Protein AF-A0AAV9UWT8-F1 (afdb_monomer_lite)

pLDDT: mean 78.87, std 20.66, range [32.84, 96.88]

Radius of gyration: 19.47 Å; chains: 1; bounding box: 45×57×57 Å

Structure (mmCIF, N/CA/C/O backbone):
data_AF-A0AAV9UWT8-F1
#
_entry.id   AF-A0AAV9UWT8-F1
#
loop_
_atom_site.group_PDB
_atom_site.id
_atom_site.type_symbol
_atom_site.label_atom_id
_atom_site.label_alt_id
_atom_site.label_comp_id
_atom_site.label_asym_id
_atom_site.label_entity_id
_atom_site.label_seq_id
_atom_site.pdbx_PDB_ins_code
_atom_site.Cartn_x
_atom_site.Cartn_y
_atom_site.Cartn_z
_atom_site.occupancy
_atom_site.B_iso_or_equiv
_atom_site.auth_seq_id
_atom_site.auth_comp_id
_atom_site.auth_asym_id
_atom_site.auth_atom_id
_atom_site.pdbx_PDB_model_num
ATOM 1 N N . MET A 1 1 ? -26.943 -40.313 -36.236 1.00 39.84 1 MET A N 1
ATOM 2 C CA . MET A 1 1 ? -25.547 -39.850 -36.027 1.00 39.84 1 MET A CA 1
ATOM 3 C C . MET A 1 1 ? -25.135 -39.006 -37.228 1.00 39.84 1 MET A C 1
ATOM 5 O O . MET A 1 1 ? -25.591 -39.389 -38.300 1.00 39.84 1 MET A O 1
ATOM 9 N N . PRO A 1 2 ? -24.294 -37.949 -37.131 1.00 45.44 2 PRO A N 1
ATOM 10 C CA . PRO A 1 2 ? -23.726 -37.211 -35.978 1.00 45.44 2 PRO A CA 1
ATOM 11 C C . PRO A 1 2 ? -24.271 -35.751 -35.902 1.00 45.44 2 PRO A C 1
ATOM 13 O O . PRO A 1 2 ? -24.727 -35.206 -36.896 1.00 45.44 2 PRO A O 1
ATOM 16 N N . ASN A 1 3 ? -24.513 -35.136 -34.740 1.00 40.41 3 ASN A N 1
ATOM 17 C CA . ASN A 1 3 ? -23.602 -34.441 -33.811 1.00 40.41 3 ASN A CA 1
ATOM 18 C C . ASN A 1 3 ? -22.659 -33.394 -34.447 1.00 40.41 3 ASN A C 1
ATOM 20 O O . ASN A 1 3 ? -21.709 -33.772 -35.122 1.00 40.41 3 ASN A O 1
ATOM 24 N N . ASN A 1 4 ? -22.882 -32.100 -34.156 1.00 39.38 4 ASN A N 1
ATOM 25 C CA . ASN A 1 4 ? -21.799 -31.148 -33.867 1.00 39.38 4 ASN A CA 1
ATOM 26 C C . ASN A 1 4 ? -22.291 -29.842 -33.207 1.00 39.38 4 ASN A C 1
ATOM 28 O O . ASN A 1 4 ? -22.612 -28.843 -33.843 1.00 39.38 4 ASN A O 1
ATOM 32 N N . ASN A 1 5 ? -22.329 -29.909 -31.880 1.00 40.62 5 ASN A N 1
ATOM 33 C CA . ASN A 1 5 ? -21.798 -28.944 -30.917 1.00 40.62 5 ASN A CA 1
ATOM 34 C C . ASN A 1 5 ? -21.152 -27.641 -31.459 1.00 40.62 5 ASN A C 1
ATOM 36 O O . ASN A 1 5 ? -20.103 -27.699 -32.096 1.00 40.62 5 ASN A O 1
ATOM 40 N N . LYS A 1 6 ? -21.672 -26.471 -31.045 1.00 45.53 6 LYS A N 1
ATOM 41 C CA . LYS A 1 6 ? -20.878 -25.244 -30.805 1.00 45.53 6 LYS A CA 1
ATOM 42 C C . LYS A 1 6 ? -21.412 -24.465 -29.591 1.00 45.53 6 LYS A C 1
ATOM 44 O O . LYS A 1 6 ? -22.177 -23.517 -29.704 1.00 45.53 6 LYS A O 1
ATOM 49 N N . ASN A 1 7 ? -20.991 -24.930 -28.417 1.00 38.69 7 ASN A N 1
ATOM 50 C CA . ASN A 1 7 ? -20.492 -24.164 -27.268 1.00 38.69 7 ASN A CA 1
ATOM 51 C C . ASN A 1 7 ? -20.936 -22.696 -27.092 1.00 38.69 7 ASN A C 1
ATOM 53 O O . ASN A 1 7 ? -20.316 -21.756 -27.581 1.00 38.69 7 ASN A O 1
ATOM 57 N N . ASN A 1 8 ? -21.920 -22.539 -26.207 1.00 40.84 8 ASN A N 1
ATOM 58 C CA . ASN A 1 8 ? -21.862 -21.737 -24.979 1.00 40.84 8 ASN A CA 1
ATOM 59 C C . ASN A 1 8 ? -20.515 -21.028 -24.677 1.00 40.84 8 ASN A C 1
ATOM 61 O O . ASN A 1 8 ? -19.559 -21.655 -24.222 1.00 40.84 8 ASN A O 1
ATOM 65 N N . ARG A 1 9 ? -20.498 -19.694 -24.761 1.00 34.94 9 ARG A N 1
ATOM 66 C CA . ARG A 1 9 ? -19.685 -18.821 -23.892 1.00 34.94 9 ARG A CA 1
ATOM 67 C C . ARG A 1 9 ? -20.518 -17.602 -23.501 1.00 34.94 9 ARG A C 1
ATOM 69 O O . ARG A 1 9 ? -20.381 -16.516 -24.049 1.00 34.94 9 ARG A O 1
ATOM 76 N N . LYS A 1 10 ? -21.414 -17.796 -22.529 1.00 38.94 10 LYS A N 1
ATOM 77 C CA . LYS A 1 10 ? -21.906 -16.682 -21.715 1.00 38.94 10 LYS A CA 1
ATOM 78 C C . LYS A 1 10 ? -20.723 -16.199 -20.882 1.00 38.94 10 LYS A C 1
ATOM 80 O O . LYS A 1 10 ? -20.322 -16.881 -19.939 1.00 38.94 10 LYS A O 1
ATOM 85 N N . ASN A 1 11 ? -20.165 -15.049 -21.250 1.00 37.31 11 ASN A N 1
ATOM 86 C CA . ASN A 1 11 ? -19.275 -14.286 -20.388 1.00 37.31 11 ASN A CA 1
ATOM 87 C C . ASN A 1 11 ? -20.045 -13.961 -19.104 1.00 37.31 11 ASN A C 1
ATOM 89 O O . ASN A 1 11 ? -20.841 -13.027 -19.051 1.00 37.31 11 ASN A O 1
ATOM 93 N N . LYS A 1 12 ? -19.842 -14.782 -18.068 1.00 37.28 12 LYS A N 1
ATOM 94 C CA . LYS A 1 12 ? -20.118 -14.395 -16.690 1.00 37.28 12 LYS A CA 1
ATOM 95 C C . LYS A 1 12 ? -19.141 -13.268 -16.377 1.00 37.28 12 LYS A C 1
ATOM 97 O O . LYS A 1 12 ? -18.018 -13.534 -15.954 1.00 37.28 12 LYS A O 1
ATOM 102 N N . SER A 1 13 ? -19.573 -12.024 -16.576 1.00 42.53 13 SER A N 1
ATOM 103 C CA . SER A 1 13 ? -19.071 -10.923 -15.762 1.00 42.53 13 SER A CA 1
ATOM 104 C C . SER A 1 13 ? -19.246 -11.372 -14.320 1.00 42.53 13 SER A C 1
ATOM 106 O O . SER A 1 13 ? -20.372 -11.514 -13.836 1.00 42.53 13 SER A O 1
ATOM 108 N N . LYS A 1 14 ? -18.136 -11.724 -13.668 1.00 45.69 14 LYS A N 1
ATOM 109 C CA . LYS A 1 14 ? -18.107 -11.913 -12.225 1.00 45.69 14 LYS A CA 1
ATOM 110 C C . LYS A 1 14 ? -18.509 -10.559 -11.661 1.00 45.69 14 LYS A C 1
ATOM 112 O O . LYS A 1 14 ? -17.720 -9.623 -11.696 1.00 45.69 14 LYS A O 1
ATOM 117 N N . GLY A 1 15 ? -19.772 -10.435 -11.259 1.00 37.88 15 GLY A N 1
ATOM 118 C CA . GLY A 1 15 ? -20.230 -9.266 -10.533 1.00 37.88 15 GLY A CA 1
ATOM 119 C C . GLY A 1 15 ? -19.289 -9.084 -9.354 1.00 37.88 15 GLY A C 1
ATOM 120 O O . GLY A 1 15 ? -19.154 -10.004 -8.542 1.00 37.88 15 GLY A O 1
ATOM 121 N N . LYS A 1 16 ? -18.608 -7.933 -9.300 1.00 49.12 16 LYS A N 1
ATOM 122 C CA . LYS A 1 16 ? -18.032 -7.434 -8.055 1.00 49.12 16 LYS A CA 1
ATOM 123 C C . LYS A 1 16 ? -19.177 -7.506 -7.047 1.00 49.12 16 LYS A C 1
ATOM 125 O O . LYS A 1 16 ? -20.214 -6.867 -7.239 1.00 49.12 16 LYS A O 1
ATOM 130 N N . LYS A 1 17 ? -19.064 -8.411 -6.070 1.00 37.12 17 LYS A N 1
ATOM 131 C CA . LYS A 1 17 ? -20.040 -8.474 -4.984 1.00 37.12 17 LYS A CA 1
ATOM 132 C C . LYS A 1 17 ? -20.037 -7.080 -4.356 1.00 37.12 17 LYS A C 1
ATOM 134 O O . LYS A 1 17 ? -18.946 -6.565 -4.120 1.00 37.12 17 LYS A O 1
ATOM 139 N N . PRO A 1 18 ? -21.202 -6.461 -4.114 1.00 41.59 18 PRO A N 1
ATOM 140 C CA . PRO A 1 18 ? -21.225 -5.244 -3.324 1.00 41.59 18 PRO A CA 1
ATOM 141 C C . PRO A 1 18 ? -20.540 -5.572 -2.001 1.00 41.59 18 PRO A C 1
ATOM 143 O O . PRO A 1 18 ? -20.867 -6.588 -1.375 1.00 41.59 18 PRO A O 1
ATOM 146 N N . ILE A 1 19 ? -19.551 -4.760 -1.637 1.00 51.69 19 ILE A N 1
ATOM 147 C CA . ILE A 1 19 ? -18.900 -4.811 -0.335 1.00 51.69 19 ILE A CA 1
ATOM 148 C C . ILE A 1 19 ? -20.036 -4.638 0.667 1.00 51.69 19 ILE A C 1
ATOM 150 O O . ILE A 1 19 ? -20.620 -3.564 0.795 1.00 51.69 19 ILE A O 1
ATOM 154 N N . LYS A 1 20 ? -20.459 -5.741 1.288 1.00 45.25 20 LYS A N 1
ATOM 155 C CA . LYS A 1 20 ? -21.439 -5.685 2.363 1.00 45.25 20 LYS A CA 1
ATOM 156 C C . LYS A 1 20 ? -20.707 -5.029 3.519 1.00 45.25 20 LYS A C 1
ATOM 158 O O . LYS A 1 20 ? -19.941 -5.710 4.191 1.00 45.25 20 LYS A O 1
ATOM 163 N N . ALA A 1 21 ? -20.928 -3.729 3.709 1.00 46.91 21 ALA A N 1
ATOM 164 C CA . ALA A 1 21 ? -20.518 -3.031 4.915 1.00 46.91 21 ALA A CA 1
ATOM 165 C C . ALA A 1 21 ? -20.967 -3.881 6.108 1.00 46.91 21 ALA A C 1
ATOM 167 O O . ALA A 1 21 ? -22.161 -4.135 6.291 1.00 46.91 21 ALA A O 1
ATOM 168 N N . ASN A 1 22 ? -20.001 -4.427 6.840 1.00 51.66 22 ASN A N 1
ATOM 169 C CA . ASN A 1 22 ? -20.277 -5.231 8.011 1.00 51.66 22 ASN A CA 1
ATOM 170 C C . ASN A 1 22 ? -20.769 -4.251 9.089 1.00 51.66 22 ASN A C 1
ATOM 172 O O . ASN A 1 22 ? -19.992 -3.391 9.501 1.00 51.66 22 ASN A O 1
ATOM 176 N N . PRO A 1 23 ? -22.036 -4.321 9.539 1.00 52.66 23 PRO A N 1
ATOM 177 C CA . PRO A 1 23 ? -22.679 -3.266 10.336 1.00 52.66 23 PRO A CA 1
ATOM 178 C C . PRO A 1 23 ? -22.116 -3.106 11.763 1.00 52.66 23 PRO A C 1
ATOM 180 O O . PRO A 1 23 ? -22.719 -2.430 12.591 1.00 52.66 23 PRO A O 1
ATOM 183 N N . LYS A 1 24 ? -20.980 -3.745 12.064 1.00 63.47 24 LYS A N 1
ATOM 184 C CA . LYS A 1 24 ? -20.231 -3.638 13.321 1.00 63.47 24 LYS A CA 1
ATOM 185 C C . LYS A 1 24 ? -18.909 -2.875 13.190 1.00 63.47 24 LYS A C 1
ATOM 187 O O . LYS A 1 24 ? -18.294 -2.613 14.217 1.00 63.47 24 LYS A O 1
ATOM 192 N N . LEU A 1 25 ? -18.457 -2.556 11.976 1.00 77.50 25 LEU A N 1
ATOM 193 C CA . LEU A 1 25 ? -17.202 -1.832 11.782 1.00 77.50 25 LEU A CA 1
ATOM 194 C C . LEU A 1 25 ? -17.423 -0.337 12.003 1.00 77.50 25 LEU A C 1
ATOM 196 O O . LEU A 1 25 ? -18.395 0.237 11.509 1.00 77.50 25 LEU A O 1
ATOM 200 N N . LEU A 1 26 ? -16.516 0.286 12.747 1.00 85.00 26 LEU A N 1
ATOM 201 C CA . LEU A 1 26 ? -16.469 1.735 12.885 1.00 85.00 26 LEU A CA 1
ATOM 202 C C . LEU A 1 26 ? -15.663 2.331 11.721 1.00 85.00 26 LEU A C 1
ATOM 204 O O . LEU A 1 26 ? -14.775 1.661 11.184 1.00 85.00 26 LEU A O 1
ATOM 208 N N . PRO A 1 27 ? -15.962 3.570 11.295 1.00 88.00 27 PRO A N 1
ATOM 209 C CA . PRO A 1 27 ? -15.087 4.269 10.368 1.00 88.00 27 PRO A CA 1
ATOM 210 C C . PRO A 1 27 ? -13.724 4.523 11.033 1.00 88.00 27 PRO A C 1
ATOM 212 O O . PRO A 1 27 ? -13.660 4.678 12.259 1.00 88.00 27 PRO A O 1
ATOM 215 N N . PRO A 1 28 ? -12.636 4.603 10.251 1.00 88.19 28 PRO A N 1
ATOM 216 C CA . PRO A 1 28 ? -11.345 4.996 10.791 1.00 88.19 28 PRO A CA 1
ATOM 217 C C . PRO A 1 28 ? -11.404 6.453 11.263 1.00 88.19 28 PRO A C 1
ATOM 219 O O . PRO A 1 28 ? -12.151 7.275 10.724 1.00 88.19 28 PRO A O 1
ATOM 222 N N . LEU A 1 29 ? -10.585 6.806 12.253 1.00 91.12 29 LEU A N 1
ATOM 223 C CA . LEU A 1 29 ? -10.437 8.204 12.655 1.00 91.12 29 LEU A CA 1
ATOM 224 C C . LEU A 1 29 ? -9.911 9.038 11.471 1.00 91.12 29 LEU A C 1
ATOM 226 O O . LEU A 1 29 ? -9.151 8.518 10.651 1.00 91.12 29 LEU A O 1
ATOM 230 N N . PRO A 1 30 ? -10.213 10.347 11.381 1.00 91.12 30 PRO A N 1
ATOM 231 C CA . PRO A 1 30 ? -9.830 11.154 10.216 1.00 91.12 30 PRO A CA 1
ATOM 232 C C . PRO A 1 30 ? -8.335 11.098 9.860 1.00 91.12 30 PRO A C 1
ATOM 234 O O . PRO A 1 30 ? -7.966 11.052 8.691 1.00 91.12 30 PRO A O 1
ATOM 237 N N . HIS A 1 31 ? -7.457 11.055 10.863 1.00 90.94 31 HIS A N 1
ATOM 238 C CA . HIS A 1 31 ? -6.011 10.950 10.656 1.00 90.94 31 HIS A CA 1
ATOM 239 C C . HIS A 1 31 ? -5.559 9.538 10.240 1.00 90.94 31 HIS A C 1
ATOM 241 O O . HIS A 1 31 ? -4.585 9.413 9.501 1.00 90.94 31 HIS A O 1
ATOM 247 N N . GLN A 1 32 ? -6.265 8.487 10.674 1.00 92.38 32 GLN A N 1
ATOM 248 C CA . GLN A 1 32 ? -6.047 7.116 10.207 1.00 92.38 32 GLN A CA 1
ATOM 249 C C . GLN A 1 32 ? -6.458 7.004 8.739 1.00 92.38 32 GLN A C 1
ATOM 251 O O . GLN A 1 32 ? -5.676 6.520 7.925 1.00 92.38 32 GLN A O 1
ATOM 256 N N . LEU A 1 33 ? -7.635 7.533 8.385 1.00 92.94 33 LEU A N 1
ATOM 257 C CA . LEU A 1 33 ? -8.118 7.559 7.007 1.00 92.94 33 LEU A CA 1
ATOM 258 C C . LEU A 1 33 ? -7.138 8.285 6.083 1.00 92.94 33 LEU A C 1
ATOM 260 O O . LEU A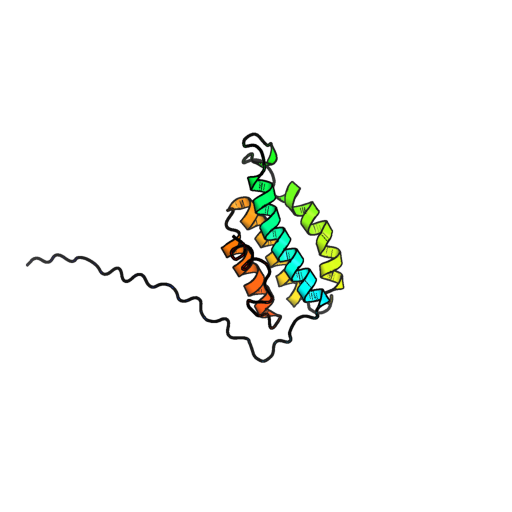 1 33 ? -6.730 7.729 5.068 1.00 92.94 33 LEU A O 1
ATOM 264 N N . LEU A 1 34 ? -6.700 9.488 6.463 1.00 93.94 34 LEU A N 1
ATOM 265 C CA . LEU A 1 34 ? -5.734 10.258 5.679 1.00 93.94 34 LEU A CA 1
ATOM 266 C C . LEU A 1 34 ? -4.422 9.487 5.466 1.00 93.94 34 LEU A C 1
ATOM 268 O O . LEU A 1 34 ? -3.836 9.520 4.382 1.00 93.94 34 LEU A O 1
ATOM 272 N N . HIS A 1 35 ? -3.958 8.765 6.488 1.00 95.06 35 HIS A N 1
ATOM 273 C CA . HIS A 1 35 ? -2.767 7.937 6.363 1.00 95.06 35 HIS A CA 1
ATOM 274 C C . HIS A 1 35 ? -2.987 6.773 5.387 1.00 95.06 35 HIS A C 1
ATOM 276 O O . HIS A 1 35 ? -2.179 6.597 4.481 1.00 95.06 35 HIS A O 1
ATOM 282 N N . LEU A 1 36 ? -4.103 6.044 5.486 1.00 95.62 36 LEU A N 1
ATOM 283 C CA . LEU A 1 36 ? -4.460 4.968 4.547 1.00 95.62 36 LEU A CA 1
ATOM 284 C C . LEU A 1 36 ? -4.580 5.476 3.101 1.00 95.62 36 LEU A C 1
ATOM 286 O O . LEU A 1 36 ? -4.112 4.831 2.163 1.00 95.62 36 LEU A O 1
ATOM 290 N N . GLN A 1 37 ? -5.140 6.672 2.918 1.00 95.06 37 GLN A N 1
ATOM 291 C CA . GLN A 1 37 ? -5.190 7.353 1.626 1.00 95.06 37 GLN A CA 1
ATOM 292 C C . GLN A 1 37 ? -3.793 7.687 1.093 1.00 95.06 37 GLN A C 1
ATOM 294 O O . GLN A 1 37 ? -3.531 7.488 -0.092 1.00 95.06 37 GLN A O 1
ATOM 299 N N . THR A 1 38 ? -2.884 8.129 1.964 1.00 95.69 38 THR A N 1
ATOM 300 C CA . THR A 1 38 ? -1.479 8.381 1.608 1.00 95.69 38 THR A CA 1
ATOM 301 C C . THR A 1 38 ? -0.781 7.092 1.169 1.00 95.69 38 THR A C 1
ATOM 303 O O . THR A 1 38 ? -0.106 7.080 0.143 1.00 95.69 38 THR A O 1
ATOM 306 N N . LEU A 1 39 ? -0.999 5.979 1.879 1.00 96.25 39 LEU A N 1
ATOM 307 C CA . LEU A 1 39 ? -0.477 4.669 1.476 1.00 96.25 39 LEU A CA 1
ATOM 308 C C . LEU A 1 39 ? -1.000 4.265 0.085 1.00 96.25 39 LEU A C 1
ATOM 310 O O . LEU A 1 39 ? -0.220 3.889 -0.790 1.00 96.25 39 LEU A O 1
ATOM 314 N N . SER A 1 40 ? -2.304 4.428 -0.165 1.00 95.81 40 SER A N 1
ATOM 315 C CA . SER A 1 40 ? -2.908 4.190 -1.486 1.00 95.81 40 SER A CA 1
ATOM 316 C C . SER A 1 40 ? -2.261 5.044 -2.583 1.00 95.81 40 SER A C 1
ATOM 318 O O . SER A 1 40 ? -1.970 4.547 -3.673 1.00 95.81 40 SER A O 1
ATOM 320 N N . GLN A 1 41 ? -1.994 6.323 -2.310 1.00 94.69 41 GLN A N 1
ATOM 321 C CA . GLN A 1 41 ? -1.321 7.219 -3.254 1.00 94.69 41 GLN A CA 1
ATOM 322 C C . GLN A 1 41 ? 0.123 6.799 -3.542 1.00 94.69 41 GLN A C 1
ATOM 324 O O . GLN A 1 41 ? 0.565 6.942 -4.681 1.00 94.69 41 GLN A O 1
ATOM 329 N N . GLU A 1 42 ? 0.857 6.267 -2.565 1.00 95.38 42 GLU A N 1
ATOM 330 C CA . GLU A 1 42 ? 2.216 5.764 -2.795 1.00 95.38 42 GLU A CA 1
ATOM 331 C C . GLU A 1 42 ? 2.231 4.501 -3.655 1.00 95.38 42 GLU A C 1
ATOM 333 O O . GLU A 1 42 ? 3.076 4.400 -4.544 1.00 95.38 42 GLU A O 1
ATOM 338 N N . ILE A 1 43 ? 1.256 3.597 -3.485 1.00 94.88 43 ILE A N 1
ATOM 339 C CA . ILE A 1 43 ? 1.063 2.449 -4.390 1.00 94.88 43 ILE A CA 1
ATOM 340 C C . ILE A 1 43 ? 0.930 2.944 -5.839 1.00 94.88 43 ILE A C 1
ATOM 342 O O . ILE A 1 43 ? 1.637 2.477 -6.732 1.00 94.88 43 ILE A O 1
ATOM 346 N N . HIS A 1 44 ? 0.079 3.945 -6.078 1.00 91.81 44 HIS A N 1
ATOM 347 C CA . HIS A 1 44 ? -0.090 4.530 -7.411 1.00 91.81 44 HIS A CA 1
ATOM 348 C C . HIS A 1 44 ? 1.168 5.266 -7.897 1.00 91.81 44 HIS A C 1
ATOM 350 O O . HIS A 1 44 ? 1.590 5.132 -9.048 1.00 91.81 44 HIS A O 1
ATOM 356 N N . SER A 1 45 ? 1.795 6.047 -7.021 1.00 91.88 45 SER A N 1
ATOM 357 C CA . SER A 1 45 ? 2.974 6.847 -7.354 1.00 91.88 45 SER A CA 1
ATOM 358 C C . SER A 1 45 ? 4.179 5.981 -7.693 1.00 91.88 45 SER A C 1
ATOM 360 O O . SER A 1 45 ? 4.973 6.372 -8.546 1.00 91.88 45 SER A O 1
ATOM 362 N N . LEU A 1 46 ? 4.312 4.798 -7.086 1.00 93.25 46 LEU A N 1
ATOM 363 C CA . LEU A 1 46 ? 5.366 3.839 -7.406 1.00 93.25 46 LEU A CA 1
ATOM 364 C C . LEU A 1 46 ? 5.311 3.412 -8.878 1.00 93.25 46 LEU A C 1
ATOM 366 O O . LEU A 1 46 ? 6.340 3.416 -9.555 1.00 93.25 46 LEU A O 1
ATOM 370 N N . HIS A 1 47 ? 4.117 3.121 -9.398 1.00 90.25 47 HIS A N 1
ATOM 371 C CA . HIS A 1 47 ? 3.936 2.789 -10.810 1.00 90.25 47 HIS A CA 1
ATOM 372 C C . HIS A 1 47 ? 4.336 3.944 -11.732 1.00 90.25 47 HIS A C 1
ATOM 374 O O . HIS A 1 47 ? 5.062 3.739 -12.707 1.00 90.25 47 HIS A O 1
ATOM 380 N N . SER A 1 48 ? 3.904 5.168 -11.415 1.00 88.38 48 SER A N 1
ATOM 381 C CA . SER A 1 48 ? 4.262 6.361 -12.191 1.00 88.38 48 SER A CA 1
ATOM 382 C C . SER A 1 48 ? 5.767 6.623 -12.168 1.00 88.38 48 SER A C 1
ATOM 384 O O . SER A 1 48 ? 6.362 6.865 -13.218 1.00 88.38 48 SER A O 1
ATOM 386 N N . LYS A 1 49 ? 6.401 6.510 -10.991 1.00 90.38 49 LYS A N 1
ATOM 387 C CA . LYS A 1 49 ? 7.857 6.617 -10.827 1.00 90.38 49 LYS A CA 1
ATOM 388 C C . LYS A 1 49 ? 8.552 5.587 -11.715 1.00 90.38 49 LYS A C 1
ATOM 390 O O . LYS A 1 49 ? 9.366 5.983 -12.541 1.00 90.38 49 LYS A O 1
ATOM 395 N N . LYS A 1 50 ? 8.171 4.306 -11.636 1.00 90.62 50 LYS A N 1
ATOM 396 C CA . LYS A 1 50 ? 8.741 3.238 -12.475 1.00 90.62 50 LYS A CA 1
ATOM 397 C C . LYS A 1 50 ? 8.558 3.507 -13.974 1.00 90.62 50 LYS A C 1
ATOM 399 O O . LYS A 1 50 ? 9.509 3.369 -14.734 1.00 90.62 50 LYS A O 1
ATOM 404 N N . SER A 1 51 ? 7.365 3.931 -14.389 1.00 87.88 51 SER A N 1
ATOM 405 C CA . SER A 1 51 ? 7.027 4.199 -15.797 1.00 87.88 51 SER A CA 1
ATOM 406 C C . SER A 1 51 ? 7.756 5.414 -16.378 1.00 87.88 51 SER A C 1
ATOM 408 O O . SER A 1 51 ? 7.958 5.488 -17.585 1.00 87.88 51 SER A O 1
ATOM 410 N N . SER A 1 52 ? 8.154 6.368 -15.531 1.00 90.75 52 SER A N 1
ATOM 411 C CA . SER A 1 52 ? 8.933 7.545 -15.939 1.00 90.75 52 SER A CA 1
ATOM 412 C C . SER A 1 52 ? 10.424 7.264 -16.145 1.00 90.75 52 SER A C 1
ATOM 414 O O . SER A 1 52 ? 11.145 8.125 -16.652 1.00 90.75 52 SER A O 1
ATOM 416 N N . LEU A 1 53 ? 10.906 6.081 -15.750 1.00 90.81 53 LEU A N 1
ATOM 417 C CA . LEU A 1 53 ? 12.316 5.744 -15.870 1.00 90.81 53 LEU A CA 1
ATOM 418 C C . LEU A 1 53 ? 12.703 5.481 -17.332 1.00 90.81 53 LEU A C 1
ATOM 420 O O . LEU A 1 53 ? 11.956 4.832 -18.069 1.00 90.81 53 LEU A O 1
ATOM 424 N N . PRO A 1 54 ? 13.902 5.914 -17.756 1.00 91.81 54 PRO A N 1
ATOM 425 C CA . PRO A 1 54 ? 14.465 5.516 -19.040 1.00 91.81 54 PRO A CA 1
ATOM 426 C C . PRO A 1 54 ? 14.549 3.991 -19.165 1.00 91.81 54 PRO A C 1
ATOM 428 O O . PRO A 1 54 ? 14.881 3.307 -18.200 1.00 91.81 54 PRO A O 1
ATOM 431 N N . ALA A 1 55 ? 14.341 3.449 -20.366 1.00 89.06 55 ALA A N 1
ATOM 432 C CA . ALA A 1 55 ? 14.364 2.000 -20.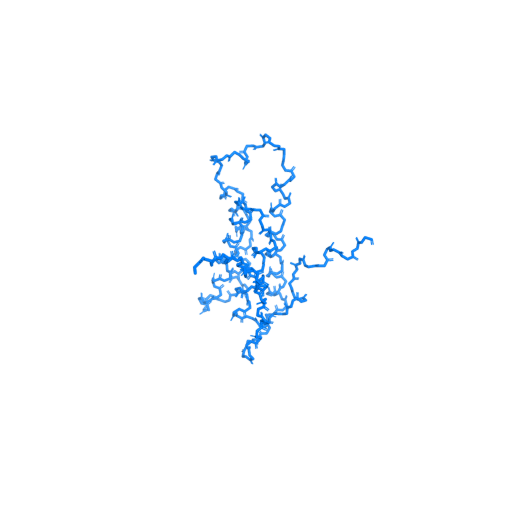600 1.00 89.06 55 ALA A CA 1
ATOM 433 C C . ALA A 1 55 ? 15.696 1.319 -20.213 1.00 89.06 55 ALA A C 1
ATOM 435 O O . ALA A 1 55 ? 15.721 0.124 -19.939 1.00 89.06 55 ALA A O 1
ATOM 436 N N . ASN A 1 56 ? 16.802 2.070 -20.180 1.00 89.75 56 ASN A N 1
ATOM 437 C CA . ASN A 1 56 ? 18.128 1.600 -19.771 1.00 89.75 56 ASN A CA 1
ATOM 438 C C . ASN A 1 56 ? 18.442 1.847 -18.284 1.00 89.75 56 ASN A C 1
ATOM 440 O O . ASN A 1 56 ? 19.589 1.679 -17.869 1.00 89.75 56 ASN A O 1
ATOM 444 N N . HIS A 1 57 ? 17.467 2.287 -17.486 1.00 89.12 57 HIS A N 1
ATOM 445 C CA . HIS A 1 57 ? 17.690 2.574 -16.077 1.00 89.12 57 HIS A CA 1
ATOM 446 C C . HIS A 1 57 ? 18.028 1.280 -15.309 1.00 89.12 57 HIS A C 1
ATOM 448 O O . HIS A 1 57 ? 17.297 0.296 -15.446 1.00 89.12 57 HIS A O 1
ATOM 454 N N . PRO A 1 58 ? 19.076 1.258 -14.459 1.00 88.25 58 PRO A N 1
ATOM 455 C CA . PRO A 1 58 ? 19.544 0.037 -13.790 1.00 88.25 58 PRO A CA 1
ATOM 456 C C . PRO A 1 58 ? 18.467 -0.716 -13.003 1.00 88.25 58 PRO A C 1
ATOM 458 O O . PRO A 1 58 ? 18.468 -1.941 -12.967 1.00 88.25 58 PRO A O 1
ATOM 461 N N . VAL A 1 59 ? 17.518 0.013 -12.416 1.00 87.88 59 VAL A N 1
ATOM 462 C CA . VAL A 1 59 ? 16.439 -0.564 -11.593 1.00 87.88 59 VAL A CA 1
ATOM 463 C C . VAL A 1 59 ? 15.361 -1.300 -12.399 1.00 87.88 59 VAL A C 1
ATOM 465 O O . VAL A 1 59 ? 14.519 -1.978 -11.825 1.00 87.88 59 VAL A O 1
ATOM 468 N N . LEU A 1 60 ? 15.357 -1.153 -13.729 1.00 86.38 60 LEU A N 1
ATOM 469 C CA . LEU A 1 60 ? 14.475 -1.913 -14.619 1.00 86.38 60 LEU A CA 1
ATOM 470 C C . LEU A 1 60 ? 15.104 -3.243 -15.057 1.00 86.38 60 LEU A C 1
ATOM 472 O O . LEU A 1 60 ? 14.456 -4.028 -15.747 1.00 86.38 60 LEU A O 1
ATOM 476 N N . ASN A 1 61 ? 16.359 -3.504 -14.678 1.00 85.12 61 ASN A N 1
ATOM 477 C CA . ASN A 1 61 ? 17.022 -4.766 -14.968 1.00 85.12 61 ASN A CA 1
ATOM 478 C C . ASN A 1 61 ? 16.348 -5.913 -14.196 1.00 85.12 61 ASN A C 1
ATOM 480 O O . ASN A 1 61 ? 16.008 -5.766 -13.027 1.00 85.12 61 ASN A O 1
ATOM 484 N N . HIS A 1 62 ? 16.209 -7.082 -14.821 1.00 74.19 62 HIS A N 1
ATOM 485 C CA . HIS A 1 62 ? 15.585 -8.263 -14.215 1.00 74.19 62 HIS A CA 1
ATOM 486 C C . HIS A 1 62 ? 16.306 -8.787 -12.965 1.00 74.19 62 HIS A C 1
ATOM 488 O O . HIS A 1 62 ? 15.714 -9.541 -12.201 1.00 74.19 62 HIS A O 1
ATOM 494 N N . SER A 1 63 ? 17.571 -8.411 -12.757 1.00 81.94 63 SER A N 1
ATOM 495 C CA . SER A 1 63 ? 18.340 -8.756 -11.555 1.00 81.94 63 SER A CA 1
ATOM 496 C C . SER A 1 63 ? 18.241 -7.717 -10.435 1.00 81.94 63 SER A C 1
ATOM 498 O O . SER A 1 63 ? 18.923 -7.865 -9.425 1.00 81.94 63 SER A O 1
ATOM 500 N N . PHE A 1 64 ? 17.499 -6.627 -10.638 1.00 86.31 64 PHE A N 1
ATOM 501 C CA . PHE A 1 64 ? 17.332 -5.591 -9.627 1.00 86.31 64 PHE A CA 1
ATOM 502 C C . PHE A 1 64 ? 16.407 -6.081 -8.512 1.00 86.31 64 PHE A C 1
ATOM 504 O O . PHE A 1 64 ? 15.340 -6.621 -8.798 1.00 86.31 64 PHE A O 1
ATOM 511 N N . ASP A 1 65 ? 16.810 -5.866 -7.261 1.00 89.38 65 ASP A N 1
ATOM 512 C CA . ASP A 1 65 ? 15.996 -6.190 -6.094 1.00 89.38 65 ASP A CA 1
ATOM 513 C C . ASP A 1 65 ? 14.952 -5.079 -5.863 1.00 89.38 65 ASP A C 1
ATOM 515 O O . ASP A 1 65 ? 15.328 -3.945 -5.547 1.00 89.38 65 ASP A O 1
ATOM 519 N N . PRO A 1 66 ? 13.639 -5.358 -6.010 1.00 89.25 66 PRO A N 1
ATOM 520 C CA . PRO A 1 66 ? 12.580 -4.381 -5.755 1.00 89.25 66 PRO A CA 1
ATOM 521 C C . PRO A 1 66 ? 12.663 -3.730 -4.370 1.00 89.25 66 PRO A C 1
ATOM 523 O O . PRO A 1 66 ? 12.232 -2.584 -4.198 1.00 89.25 66 PRO A O 1
ATOM 526 N N . ASP A 1 67 ? 13.239 -4.432 -3.390 1.00 89.25 67 ASP A N 1
ATOM 527 C CA . ASP A 1 67 ? 13.409 -3.928 -2.034 1.00 89.25 67 ASP A CA 1
ATOM 528 C C . ASP A 1 67 ? 14.201 -2.619 -1.975 1.00 89.25 67 ASP A C 1
ATOM 530 O O . ASP A 1 67 ? 13.927 -1.792 -1.106 1.00 89.25 67 ASP A O 1
ATOM 534 N N . ASP A 1 68 ? 15.149 -2.387 -2.884 1.00 89.50 68 ASP A N 1
ATOM 535 C CA . ASP A 1 68 ? 15.956 -1.161 -2.893 1.00 89.50 68 ASP A CA 1
ATOM 536 C C . ASP A 1 68 ? 15.105 0.094 -3.169 1.00 89.50 68 ASP A C 1
ATOM 538 O O . ASP A 1 68 ? 15.452 1.198 -2.745 1.00 89.50 68 ASP A O 1
ATOM 542 N N . ILE A 1 69 ? 13.954 -0.066 -3.833 1.00 91.56 69 ILE A N 1
ATOM 543 C CA . ILE A 1 69 ? 12.973 1.008 -4.060 1.00 91.56 69 ILE A CA 1
ATOM 544 C C . ILE A 1 69 ? 11.884 1.013 -2.987 1.00 91.56 69 ILE A C 1
ATOM 546 O O . ILE A 1 69 ? 11.394 2.076 -2.602 1.00 91.56 69 ILE A O 1
ATOM 550 N N . ILE A 1 70 ? 11.499 -0.164 -2.498 1.00 93.94 70 ILE A N 1
ATOM 551 C CA . ILE A 1 70 ? 10.362 -0.328 -1.590 1.00 93.94 70 ILE A CA 1
ATOM 552 C C . ILE A 1 70 ? 10.740 -0.010 -0.137 1.00 93.94 70 ILE A C 1
ATOM 554 O O . ILE A 1 70 ? 9.966 0.651 0.560 1.00 93.94 70 ILE A O 1
ATOM 558 N N . LYS A 1 71 ? 11.935 -0.404 0.329 1.00 93.88 71 LYS A N 1
ATOM 559 C CA . LYS A 1 71 ? 12.405 -0.172 1.710 1.00 93.88 71 LYS A CA 1
ATOM 560 C C . LYS A 1 71 ? 12.311 1.300 2.137 1.00 93.88 71 LYS A C 1
ATOM 562 O O . LYS A 1 71 ? 11.764 1.541 3.212 1.00 93.88 71 LYS A O 1
ATOM 567 N N . PRO A 1 72 ? 12.739 2.297 1.335 1.00 95.44 72 PRO A N 1
ATOM 568 C CA . PRO A 1 72 ? 12.579 3.710 1.690 1.00 95.44 72 PRO A CA 1
ATOM 569 C C . PRO A 1 72 ? 11.123 4.139 1.928 1.00 95.44 72 PRO A C 1
ATOM 571 O O . PRO A 1 72 ? 10.849 4.927 2.835 1.00 95.44 72 PRO A O 1
ATOM 574 N N . ILE A 1 73 ? 10.183 3.609 1.137 1.00 96.00 73 ILE A N 1
ATOM 575 C CA . ILE A 1 73 ? 8.746 3.881 1.289 1.00 96.00 73 ILE A CA 1
ATOM 576 C C . ILE A 1 73 ? 8.268 3.279 2.614 1.00 96.00 73 ILE A C 1
ATOM 578 O O . ILE A 1 73 ? 7.732 3.988 3.463 1.00 96.00 73 ILE A O 1
ATOM 582 N N . ILE A 1 74 ? 8.551 1.994 2.839 1.00 95.38 74 ILE A N 1
ATOM 583 C CA . ILE A 1 74 ? 8.231 1.280 4.084 1.00 95.38 74 ILE A CA 1
ATOM 584 C C . ILE A 1 74 ? 8.774 2.039 5.304 1.00 95.38 74 ILE A C 1
ATOM 586 O O . ILE A 1 74 ? 8.018 2.333 6.227 1.00 95.38 74 ILE A O 1
ATOM 590 N N . SER A 1 75 ? 10.055 2.419 5.304 1.00 95.00 75 SER A N 1
ATOM 591 C CA . SER A 1 75 ? 10.691 3.135 6.419 1.00 95.00 75 SER A CA 1
ATOM 592 C C . SER A 1 75 ? 10.076 4.508 6.697 1.00 95.00 75 SER A C 1
ATOM 594 O O . SER A 1 75 ? 10.075 4.950 7.843 1.00 95.00 75 SER A O 1
ATOM 596 N N . THR A 1 76 ? 9.540 5.171 5.671 1.00 96.25 76 THR A N 1
ATOM 597 C CA . THR A 1 76 ? 8.894 6.483 5.806 1.00 96.25 76 THR A CA 1
ATOM 598 C C . THR A 1 76 ? 7.548 6.373 6.519 1.00 96.25 76 THR A C 1
ATOM 600 O O . THR A 1 76 ? 7.244 7.176 7.402 1.00 96.25 76 THR A O 1
ATOM 603 N N . TYR A 1 77 ? 6.737 5.377 6.157 1.00 95.69 77 TYR A N 1
ATOM 604 C CA . TYR A 1 77 ? 5.353 5.294 6.629 1.00 95.69 77 TYR A CA 1
ATOM 605 C C . TYR A 1 77 ? 5.154 4.366 7.826 1.00 95.69 77 TYR A C 1
ATOM 607 O O . TYR A 1 77 ? 4.241 4.612 8.613 1.00 95.69 77 TYR A O 1
ATOM 615 N N . PHE A 1 78 ? 6.018 3.367 8.029 1.00 93.75 78 PHE A N 1
ATOM 616 C CA . PHE A 1 78 ? 5.870 2.398 9.118 1.00 93.75 78 PHE A CA 1
ATOM 617 C C . PHE A 1 78 ? 5.767 3.036 10.514 1.00 93.75 78 PHE A C 1
ATOM 619 O O . PHE A 1 78 ? 4.838 2.689 11.243 1.00 93.75 78 PHE A O 1
ATOM 626 N N . PRO A 1 79 ? 6.627 4.001 10.909 1.00 92.69 79 PRO A N 1
ATOM 627 C CA . PRO A 1 79 ? 6.542 4.585 12.249 1.00 92.69 79 PRO A CA 1
ATOM 628 C C . PRO A 1 79 ? 5.235 5.355 12.473 1.00 92.69 79 PRO A C 1
ATOM 630 O O . PRO A 1 79 ? 4.725 5.425 13.589 1.00 92.69 79 PRO A O 1
ATOM 633 N N . ILE A 1 80 ? 4.686 5.944 11.406 1.00 93.38 80 ILE A N 1
ATOM 634 C CA . ILE A 1 80 ? 3.413 6.663 11.455 1.00 93.38 80 ILE A CA 1
ATOM 635 C C . ILE A 1 80 ? 2.275 5.656 11.579 1.00 93.38 80 ILE A C 1
ATOM 637 O O . ILE A 1 80 ? 1.437 5.819 12.460 1.00 93.38 80 ILE A O 1
ATOM 641 N N . PHE A 1 81 ? 2.282 4.611 10.748 1.00 93.00 81 PHE A N 1
ATOM 642 C CA . PHE A 1 81 ? 1.309 3.527 10.800 1.00 93.00 81 PHE A CA 1
ATOM 643 C C . PHE A 1 81 ? 1.223 2.948 12.214 1.00 93.00 81 PHE A C 1
ATOM 645 O O . PHE A 1 81 ? 0.161 2.946 12.826 1.00 93.00 81 PHE A O 1
ATOM 652 N N . PHE A 1 82 ? 2.370 2.572 12.771 1.00 89.19 82 PHE A N 1
ATOM 653 C CA . PHE A 1 82 ? 2.475 1.970 14.094 1.00 89.19 82 PHE A CA 1
ATOM 654 C C . PHE A 1 82 ? 1.991 2.888 15.228 1.00 89.19 82 PHE A C 1
ATOM 656 O O . PHE A 1 82 ? 1.440 2.430 16.218 1.00 89.19 82 PHE A O 1
ATOM 663 N N . ARG A 1 83 ? 2.143 4.208 15.081 1.00 89.50 83 ARG A N 1
ATOM 664 C CA . ARG A 1 83 ? 1.604 5.179 16.045 1.00 89.50 83 ARG A CA 1
ATOM 665 C C . ARG A 1 83 ? 0.088 5.366 15.918 1.00 89.50 83 ARG A C 1
ATOM 667 O O . ARG A 1 83 ? -0.559 5.738 16.892 1.00 89.50 83 ARG A O 1
ATOM 674 N N . LEU A 1 84 ? -0.458 5.225 14.711 1.00 90.00 84 LEU A N 1
ATOM 675 C CA . LEU A 1 84 ? -1.869 5.490 14.414 1.00 90.00 84 LEU A CA 1
ATOM 676 C C . LEU A 1 84 ? -2.776 4.279 14.642 1.00 90.00 84 LEU A C 1
ATOM 678 O O . LEU A 1 84 ? -3.964 4.460 14.907 1.00 90.00 84 LEU A O 1
ATOM 682 N N . PHE A 1 85 ? -2.235 3.073 14.516 1.00 86.06 85 PHE A N 1
ATOM 683 C CA . PHE A 1 85 ? -2.951 1.817 14.690 1.00 86.06 85 PHE A CA 1
ATOM 684 C C . PHE A 1 85 ? -2.314 1.085 15.876 1.00 86.06 85 PHE A C 1
ATOM 686 O O . PHE A 1 85 ? -1.148 0.712 15.812 1.00 86.06 85 PHE A O 1
ATOM 693 N N . ASP A 1 86 ? -3.068 0.997 16.977 1.00 69.12 86 ASP A N 1
ATOM 694 C CA . ASP A 1 86 ? -2.602 0.598 18.314 1.00 69.12 86 ASP A CA 1
ATOM 695 C C . ASP A 1 86 ? -1.856 -0.752 18.313 1.00 69.12 86 ASP A C 1
ATOM 697 O O . ASP A 1 86 ? -2.304 -1.721 17.701 1.00 69.12 86 ASP A O 1
ATOM 701 N N . GLU A 1 87 ? -0.755 -0.833 19.069 1.00 54.69 87 GLU A N 1
ATOM 702 C CA . GLU A 1 87 ? 0.087 -2.029 19.259 1.00 54.69 87 GLU A CA 1
ATOM 703 C C . GLU A 1 87 ? -0.688 -3.240 19.799 1.00 54.69 87 GLU A C 1
ATOM 705 O O . GLU A 1 87 ? -0.251 -4.381 19.654 1.00 54.69 87 GLU A O 1
ATOM 710 N N . LYS A 1 88 ? -1.826 -2.996 20.458 1.00 53.97 88 LYS A N 1
ATOM 711 C CA . LYS A 1 88 ? -2.644 -4.032 21.104 1.00 53.97 88 LYS A CA 1
ATOM 712 C C . LYS A 1 88 ? -3.591 -4.750 20.150 1.00 53.97 88 LYS A C 1
ATOM 714 O O . LYS A 1 88 ? -4.086 -5.821 20.496 1.00 53.97 88 LYS A O 1
ATOM 719 N N . GLU A 1 89 ? -3.839 -4.188 18.971 1.00 62.88 89 GLU A N 1
ATOM 720 C CA . GLU A 1 89 ? -4.643 -4.821 17.931 1.00 62.88 89 GLU A CA 1
ATOM 721 C C . GLU A 1 89 ? -3.708 -5.394 16.863 1.00 62.88 89 GLU A C 1
ATOM 723 O O . GLU A 1 89 ? -3.520 -4.817 15.791 1.00 62.88 89 GLU A O 1
ATOM 728 N N . GLU A 1 90 ? -3.138 -6.574 17.156 1.00 66.50 90 GLU A N 1
ATOM 729 C CA . GLU A 1 90 ? -2.322 -7.375 16.219 1.00 66.50 90 GLU A CA 1
ATOM 730 C C . GLU A 1 90 ? -2.983 -7.523 14.835 1.00 66.50 90 GLU A C 1
ATOM 732 O O . GLU A 1 90 ? -2.321 -7.750 13.822 1.00 66.50 90 GLU A O 1
ATOM 737 N N . GLU A 1 91 ? -4.302 -7.368 14.776 1.00 74.12 91 GLU A N 1
ATOM 738 C CA . GLU A 1 91 ? -5.098 -7.476 13.569 1.00 74.12 91 GLU A CA 1
ATOM 739 C C . GLU A 1 91 ? -4.808 -6.368 12.541 1.00 74.12 91 GLU A C 1
ATOM 741 O O . GLU A 1 91 ? -4.762 -6.666 11.345 1.00 74.12 91 GLU A O 1
ATOM 746 N N . HIS A 1 92 ? -4.501 -5.132 12.963 1.00 84.44 92 HIS A N 1
ATOM 747 C CA . HIS A 1 92 ? -4.207 -4.030 12.035 1.00 84.44 92 HIS A CA 1
ATOM 748 C C . HIS A 1 92 ? -2.876 -4.195 11.294 1.00 84.44 92 HIS A C 1
ATOM 750 O O . HIS A 1 92 ? -2.704 -3.638 10.209 1.00 84.44 92 HIS A O 1
ATOM 756 N N . VAL A 1 93 ? -1.963 -5.038 11.789 1.00 88.31 93 VAL A N 1
ATOM 757 C CA . VAL A 1 93 ? -0.724 -5.395 11.073 1.00 88.31 93 VAL A CA 1
ATOM 758 C C . VAL A 1 93 ? -1.027 -5.985 9.690 1.00 88.31 93 VAL A C 1
A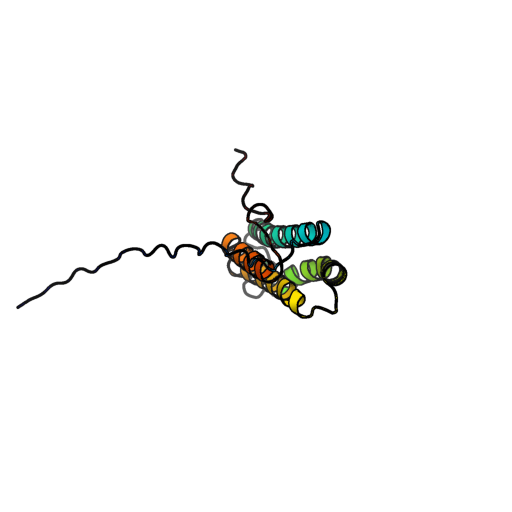TOM 760 O O . VAL A 1 93 ? -0.236 -5.817 8.761 1.00 88.31 93 VAL A O 1
ATOM 763 N N . LYS A 1 94 ? -2.197 -6.607 9.496 1.00 90.19 94 LYS A N 1
ATOM 764 C CA . LYS A 1 94 ? -2.625 -7.109 8.181 1.00 90.19 94 LYS A CA 1
ATOM 765 C C . LYS A 1 94 ? -2.744 -6.000 7.134 1.00 90.19 94 LYS A C 1
ATOM 767 O O . LYS A 1 94 ? -2.374 -6.235 5.988 1.00 90.19 94 LYS A O 1
ATOM 772 N N . ILE A 1 95 ? -3.157 -4.791 7.524 1.00 93.31 95 ILE A N 1
ATOM 773 C CA . ILE A 1 95 ? -3.206 -3.628 6.623 1.00 93.31 95 ILE A CA 1
ATOM 774 C C . ILE A 1 95 ? -1.791 -3.255 6.167 1.00 93.31 95 ILE A C 1
ATOM 776 O O . IL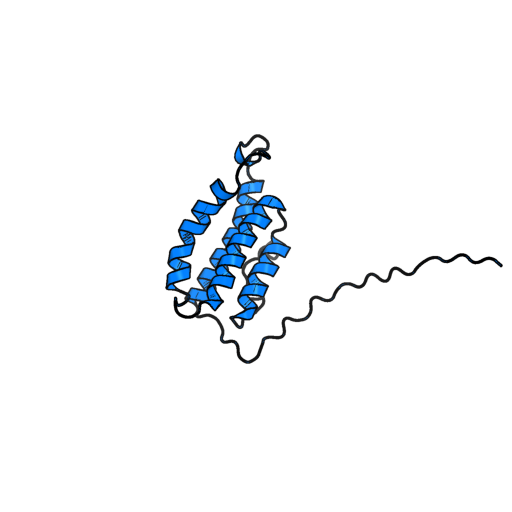E A 1 95 ? -1.564 -2.983 4.987 1.00 93.31 95 ILE A O 1
ATOM 780 N N . TRP A 1 96 ? -0.817 -3.296 7.080 1.00 94.62 96 TRP A N 1
ATOM 781 C CA . TRP A 1 96 ? 0.584 -3.041 6.745 1.00 94.62 96 TRP A CA 1
ATOM 782 C C . TRP A 1 96 ? 1.164 -4.107 5.810 1.00 94.62 96 TRP A C 1
ATOM 784 O O . TRP A 1 96 ? 1.829 -3.788 4.825 1.00 94.62 96 TRP A O 1
ATOM 794 N N . ILE A 1 97 ? 0.867 -5.382 6.074 1.00 94.00 97 ILE A N 1
ATOM 795 C CA . ILE A 1 97 ? 1.259 -6.492 5.196 1.00 94.00 97 ILE A CA 1
ATOM 796 C C . ILE A 1 97 ? 0.648 -6.308 3.801 1.00 94.00 97 ILE A C 1
ATOM 798 O O . ILE A 1 97 ? 1.353 -6.471 2.804 1.00 94.00 97 ILE A O 1
ATOM 802 N N . ALA A 1 98 ? -0.630 -5.925 3.718 1.00 95.50 98 ALA A N 1
ATOM 803 C CA . ALA A 1 98 ? -1.306 -5.657 2.453 1.00 95.50 98 ALA A CA 1
ATOM 804 C C . ALA A 1 98 ? -0.659 -4.492 1.690 1.00 95.50 98 ALA A C 1
ATOM 806 O O . ALA A 1 98 ? -0.447 -4.605 0.484 1.00 95.50 98 ALA A O 1
ATOM 807 N N . PHE A 1 99 ? -0.277 -3.412 2.377 1.00 96.88 99 PHE A N 1
ATOM 808 C CA . PHE A 1 99 ? 0.458 -2.299 1.771 1.00 96.88 99 PHE A CA 1
ATOM 809 C C . PHE A 1 99 ? 1.817 -2.740 1.203 1.00 96.88 99 PHE A C 1
ATOM 811 O O . PHE A 1 99 ? 2.123 -2.455 0.045 1.00 96.88 99 PHE A O 1
ATOM 818 N N . ASN A 1 100 ? 2.610 -3.499 1.964 1.00 95.75 100 ASN A N 1
ATOM 819 C CA . ASN A 1 100 ? 3.910 -3.989 1.491 1.00 95.75 100 ASN A CA 1
ATOM 820 C C . ASN A 1 100 ? 3.758 -4.919 0.278 1.00 95.75 100 ASN A C 1
ATOM 822 O O . ASN A 1 100 ? 4.478 -4.781 -0.713 1.00 95.75 100 ASN A O 1
ATOM 826 N N . ALA A 1 101 ? 2.785 -5.833 0.328 1.00 95.31 101 ALA A N 1
ATOM 827 C CA . ALA A 1 101 ? 2.462 -6.714 -0.790 1.00 95.31 101 ALA A CA 1
ATOM 828 C C . ALA A 1 101 ? 2.002 -5.923 -2.024 1.00 95.31 101 ALA A C 1
ATOM 830 O O . ALA A 1 101 ? 2.344 -6.282 -3.149 1.00 95.31 101 ALA A O 1
ATOM 831 N N . ALA A 1 102 ? 1.259 -4.834 -1.825 1.00 96.19 102 ALA A N 1
ATOM 832 C CA . ALA A 1 102 ? 0.821 -3.965 -2.903 1.00 96.19 102 ALA A CA 1
ATOM 833 C C . ALA A 1 102 ? 1.995 -3.266 -3.606 1.00 96.19 102 ALA A C 1
ATOM 835 O O . ALA A 1 102 ? 2.055 -3.262 -4.835 1.00 96.19 102 ALA A O 1
ATOM 836 N N . LEU A 1 103 ? 2.969 -2.740 -2.858 1.00 96.25 103 LEU A N 1
ATOM 837 C CA . LEU A 1 103 ? 4.169 -2.135 -3.451 1.00 96.25 103 LEU A CA 1
ATOM 838 C C . LEU A 1 103 ? 4.948 -3.143 -4.310 1.00 96.25 103 LEU A C 1
ATOM 840 O O . LEU A 1 103 ? 5.324 -2.823 -5.438 1.00 96.25 103 LEU A O 1
ATOM 844 N N . LEU A 1 104 ? 5.124 -4.373 -3.813 1.00 94.31 104 LEU A N 1
ATOM 845 C CA . LEU A 1 104 ? 5.780 -5.453 -4.557 1.00 94.31 104 LEU A CA 1
ATOM 846 C C . LEU A 1 104 ? 5.013 -5.805 -5.836 1.00 94.31 104 LEU A C 1
ATOM 848 O O . LEU A 1 104 ? 5.590 -5.789 -6.920 1.00 94.31 104 LEU A O 1
ATOM 852 N N . LYS A 1 105 ? 3.699 -6.046 -5.742 1.00 93.88 105 LYS A N 1
ATOM 853 C CA . LYS A 1 105 ? 2.868 -6.378 -6.910 1.00 93.88 105 LYS A CA 1
ATOM 854 C C . LYS A 1 105 ? 2.842 -5.255 -7.946 1.00 93.88 105 LYS A C 1
ATOM 856 O O . LYS A 1 105 ? 2.908 -5.536 -9.139 1.00 93.88 105 LYS A O 1
ATOM 861 N N . VAL A 1 106 ? 2.759 -3.990 -7.526 1.00 94.00 106 VAL A N 1
ATOM 862 C CA . VAL A 1 106 ? 2.845 -2.854 -8.458 1.00 94.00 106 VAL A CA 1
ATOM 863 C C . VAL A 1 106 ? 4.201 -2.829 -9.143 1.00 94.00 106 VAL A C 1
ATOM 865 O O . VAL A 1 106 ? 4.267 -2.632 -10.358 1.00 94.00 106 VAL A O 1
ATOM 868 N N . TRP A 1 107 ? 5.279 -3.045 -8.390 1.00 92.12 107 TRP A N 1
ATOM 869 C CA . TRP A 1 107 ? 6.606 -3.090 -8.976 1.00 92.12 107 TRP A CA 1
ATOM 870 C C . TRP A 1 107 ? 6.748 -4.239 -9.973 1.00 92.12 107 TRP A C 1
ATOM 872 O O . TRP A 1 107 ? 7.310 -4.037 -11.043 1.00 92.12 107 TRP A O 1
ATOM 882 N N . GLU A 1 108 ? 6.229 -5.426 -9.685 1.00 89.19 108 GLU A N 1
ATOM 883 C CA . GLU A 1 108 ? 6.394 -6.594 -10.553 1.00 89.19 108 GLU A CA 1
ATOM 884 C C . GLU A 1 108 ? 5.438 -6.602 -11.750 1.00 89.19 108 GLU A C 1
ATOM 886 O O . GLU A 1 108 ? 5.859 -6.873 -12.875 1.00 89.19 108 GLU A O 1
ATOM 891 N N . TRP A 1 109 ? 4.153 -6.324 -11.524 1.00 88.44 109 TRP A N 1
ATOM 892 C CA . TRP A 1 109 ? 3.083 -6.569 -12.499 1.00 88.44 109 TRP A CA 1
ATOM 893 C C . TRP A 1 109 ? 2.525 -5.290 -13.123 1.00 88.44 109 TRP A C 1
ATOM 895 O O . TRP A 1 109 ? 1.906 -5.354 -14.182 1.00 88.44 109 TRP A O 1
ATOM 905 N N . GLY A 1 110 ? 2.728 -4.133 -12.488 1.00 85.81 110 GLY A N 1
ATOM 906 C CA . GLY A 1 110 ? 2.250 -2.839 -12.983 1.00 85.81 110 GLY A CA 1
ATOM 907 C C . GLY A 1 110 ? 0.729 -2.639 -12.949 1.00 85.81 110 GLY A C 1
ATOM 908 O O . GLY A 1 110 ? 0.251 -1.593 -13.377 1.00 85.81 110 GLY A O 1
ATOM 909 N N . ASP A 1 111 ? -0.047 -3.595 -12.430 1.00 87.56 111 ASP A N 1
ATOM 910 C CA . ASP A 1 111 ? -1.504 -3.470 -12.311 1.00 87.56 111 ASP A CA 1
ATOM 911 C C . ASP A 1 111 ? -1.889 -2.694 -11.043 1.00 87.56 111 ASP A C 1
ATOM 913 O O . ASP A 1 111 ? -2.127 -3.262 -9.979 1.00 87.56 111 ASP A O 1
ATOM 917 N N . VAL A 1 112 ? -1.915 -1.366 -11.156 1.00 90.31 112 VAL A N 1
ATOM 918 C CA . VAL A 1 112 ? -2.211 -0.467 -10.031 1.00 90.31 112 VAL A CA 1
ATOM 919 C C . VAL A 1 112 ? -3.654 -0.586 -9.556 1.00 90.31 112 VAL A C 1
ATOM 921 O O . VAL A 1 112 ? -3.887 -0.607 -8.350 1.00 90.31 112 VAL A O 1
ATOM 924 N N . GLU A 1 113 ? -4.618 -0.651 -10.480 1.00 89.19 113 GLU A N 1
ATOM 925 C CA . GLU A 1 113 ? -6.045 -0.613 -10.134 1.00 89.19 113 GLU A CA 1
ATOM 926 C C . GLU A 1 113 ? -6.431 -1.853 -9.314 1.00 89.19 113 GLU A C 1
ATOM 928 O O . GLU A 1 113 ? -7.034 -1.719 -8.249 1.00 89.19 113 GLU A O 1
ATOM 933 N N . THR A 1 114 ? -6.015 -3.050 -9.748 1.00 91.00 114 THR A N 1
ATOM 934 C CA . THR A 1 114 ? -6.278 -4.290 -9.000 1.00 91.00 114 THR A CA 1
ATOM 935 C C . THR A 1 114 ? -5.573 -4.285 -7.646 1.00 91.00 114 THR A C 1
ATOM 937 O O . THR A 1 114 ? -6.156 -4.672 -6.637 1.00 91.00 114 THR A O 1
ATOM 940 N N . VAL A 1 115 ? -4.325 -3.819 -7.593 1.00 93.19 115 VAL A N 1
ATOM 941 C CA . VAL A 1 115 ? -3.537 -3.838 -6.357 1.00 93.19 115 VAL A CA 1
ATOM 942 C C . VAL A 1 115 ? -4.050 -2.832 -5.317 1.00 93.19 115 VAL A C 1
ATOM 944 O O . VAL A 1 115 ? -4.046 -3.129 -4.121 1.00 93.19 115 VAL A O 1
ATOM 947 N N . GLN A 1 116 ? -4.528 -1.661 -5.742 1.00 92.81 116 GLN A N 1
ATOM 948 C CA . GLN A 1 116 ? -5.202 -0.723 -4.842 1.00 92.81 116 GLN A CA 1
ATOM 949 C C . GLN A 1 116 ? -6.553 -1.266 -4.362 1.00 92.81 116 GLN A C 1
ATOM 951 O O . GLN A 1 116 ? -6.881 -1.098 -3.187 1.00 92.81 116 GLN A O 1
ATOM 956 N N . ASP A 1 117 ? -7.323 -1.927 -5.235 1.00 91.88 117 ASP A N 1
ATOM 957 C CA . ASP A 1 117 ? -8.572 -2.592 -4.846 1.00 91.88 117 ASP A CA 1
ATOM 958 C C . ASP A 1 117 ? -8.308 -3.660 -3.764 1.00 91.88 117 ASP A C 1
ATOM 960 O O . ASP A 1 117 ? -8.993 -3.642 -2.740 1.00 91.88 117 ASP A O 1
ATOM 964 N N . ASP A 1 118 ? -7.281 -4.507 -3.932 1.00 93.44 118 ASP A N 1
ATOM 965 C CA . ASP A 1 118 ? -6.851 -5.512 -2.940 1.00 93.44 118 ASP A CA 1
ATOM 966 C C . ASP A 1 118 ? -6.479 -4.861 -1.590 1.00 93.44 118 ASP A C 1
ATOM 968 O O . ASP A 1 118 ? -6.873 -5.335 -0.521 1.00 93.44 118 ASP A O 1
ATOM 972 N N . PHE A 1 119 ? -5.722 -3.755 -1.617 1.00 95.69 119 PHE A N 1
ATOM 973 C CA . PHE A 1 119 ? -5.345 -3.018 -0.406 1.00 95.69 119 PHE A CA 1
ATOM 974 C C . PHE A 1 119 ? -6.578 -2.488 0.339 1.00 95.69 119 PHE A C 1
ATOM 976 O O . PHE A 1 119 ? -6.717 -2.699 1.544 1.00 95.69 119 PHE A O 1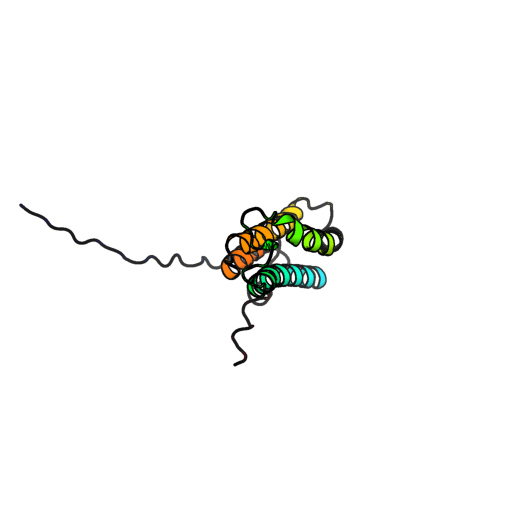
ATOM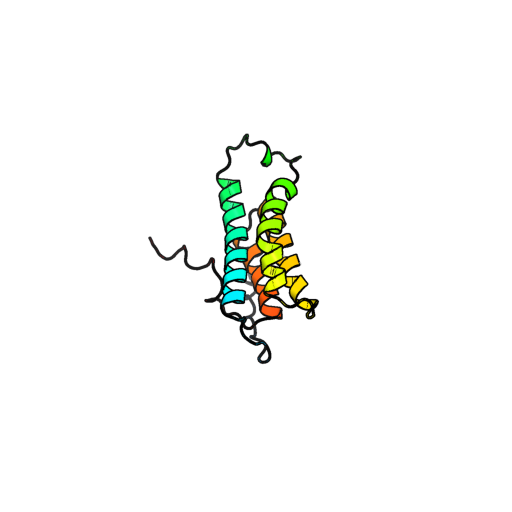 983 N N . TRP A 1 120 ? -7.505 -1.838 -0.370 1.00 94.94 120 TRP A N 1
ATOM 984 C CA . TRP A 1 120 ? -8.720 -1.294 0.240 1.00 94.94 120 TRP A CA 1
ATOM 985 C C . TRP A 1 120 ? -9.746 -2.364 0.629 1.00 94.94 120 TRP A C 1
ATOM 987 O O . TRP A 1 120 ? -10.569 -2.113 1.510 1.00 94.94 120 TRP A O 1
ATOM 997 N N . GLU A 1 121 ? -9.722 -3.545 0.006 1.00 92.94 121 GLU A N 1
ATOM 998 C CA . GLU A 1 121 ? -10.473 -4.711 0.483 1.00 92.94 121 GLU A CA 1
ATOM 999 C C . GLU A 1 121 ? -9.969 -5.137 1.866 1.00 92.94 121 GLU A C 1
ATOM 1001 O O . GLU A 1 121 ? -10.785 -5.272 2.774 1.00 92.94 121 GLU A O 1
ATOM 1006 N N . CYS A 1 122 ? -8.646 -5.215 2.064 1.00 93.25 122 CYS A N 1
ATOM 1007 C CA . CYS A 1 122 ? -8.056 -5.503 3.374 1.00 93.25 122 CYS A CA 1
ATOM 1008 C C . CYS A 1 122 ? -8.406 -4.433 4.422 1.00 93.25 122 CYS A C 1
ATOM 1010 O O . CYS A 1 122 ? -8.806 -4.768 5.533 1.00 93.25 122 CYS A O 1
ATOM 1012 N N . VAL A 1 123 ? -8.340 -3.142 4.075 1.00 92.69 123 VAL A N 1
ATOM 1013 C CA . VAL A 1 123 ? -8.779 -2.057 4.978 1.00 92.69 123 VAL A CA 1
ATOM 1014 C C . VAL A 1 123 ? -10.255 -2.214 5.368 1.00 92.69 123 VAL A C 1
ATOM 1016 O O . VAL A 1 123 ? -10.615 -2.008 6.528 1.00 92.69 123 VAL A O 1
ATOM 1019 N N . GLY A 1 124 ? -11.102 -2.615 4.416 1.00 91.12 124 GLY A N 1
ATOM 1020 C CA . GLY A 1 124 ? -12.532 -2.846 4.623 1.00 91.12 124 GLY A CA 1
ATOM 1021 C C . GLY A 1 124 ? -12.872 -4.015 5.554 1.00 91.12 124 GLY A C 1
ATOM 1022 O O . GLY A 1 124 ? -14.028 -4.140 5.959 1.00 91.12 124 GLY A O 1
ATOM 1023 N N . GLU A 1 125 ? -11.900 -4.860 5.913 1.00 89.12 125 GLU A N 1
ATOM 1024 C CA . GLU A 1 125 ? -12.080 -5.899 6.934 1.00 89.12 125 GLU A CA 1
ATOM 1025 C C . GLU A 1 125 ? -12.114 -5.315 8.356 1.00 89.12 125 GLU A C 1
ATOM 1027 O O . GLU A 1 125 ? -12.793 -5.870 9.221 1.00 89.12 125 GLU A O 1
ATOM 1032 N N . PHE A 1 126 ? -11.432 -4.186 8.580 1.00 87.75 126 PHE A N 1
ATOM 1033 C CA . PHE A 1 126 ? -11.259 -3.557 9.899 1.00 87.75 126 PHE A CA 1
ATOM 1034 C C . PHE A 1 126 ? -12.071 -2.276 10.059 1.00 87.75 126 PHE A C 1
ATOM 1036 O O . PHE A 1 126 ? -12.512 -1.944 11.158 1.00 87.75 126 PHE A O 1
ATOM 1043 N N . PHE A 1 127 ? -12.304 -1.566 8.957 1.00 89.06 127 PHE A N 1
ATOM 1044 C CA . PHE A 1 127 ? -12.953 -0.267 8.977 1.00 89.06 127 PHE A CA 1
ATOM 1045 C C . PHE A 1 127 ? -14.150 -0.211 8.037 1.00 89.06 127 PHE A C 1
ATOM 1047 O O . PHE A 1 127 ? -14.146 -0.766 6.938 1.00 89.06 127 PHE A O 1
ATOM 1054 N N . ALA A 1 128 ? -15.174 0.533 8.449 1.00 87.88 128 ALA A N 1
ATOM 1055 C CA . ALA A 1 128 ? -16.239 0.940 7.545 1.00 87.88 128 ALA A CA 1
ATOM 1056 C C . ALA A 1 128 ? -15.710 2.054 6.628 1.00 87.88 128 ALA A C 1
ATOM 1058 O O . ALA A 1 128 ? -15.697 3.220 7.015 1.00 87.88 128 ALA A O 1
ATOM 1059 N N . VAL A 1 129 ? -15.250 1.677 5.432 1.00 85.19 129 VAL A N 1
ATOM 1060 C CA . VAL A 1 129 ? -14.756 2.596 4.394 1.00 85.19 129 VAL A CA 1
ATOM 1061 C C . VAL A 1 129 ? -15.585 2.472 3.115 1.00 85.19 129 VAL A C 1
ATOM 1063 O O . VAL A 1 129 ? -15.792 1.368 2.598 1.00 85.19 129 VAL A O 1
ATOM 1066 N N . GLY A 1 130 ? -16.068 3.608 2.613 1.00 83.06 130 GLY A N 1
ATOM 1067 C CA . GLY A 1 130 ? -16.789 3.719 1.347 1.00 83.06 130 GLY A CA 1
ATOM 1068 C C . GLY A 1 130 ? -15.865 3.651 0.129 1.00 83.06 130 GLY A C 1
ATOM 1069 O O . GLY A 1 130 ? -14.660 3.420 0.246 1.00 83.06 130 GLY A O 1
ATOM 1070 N N . GLU A 1 131 ? -16.419 3.833 -1.071 1.00 83.06 131 GLU A N 1
ATOM 1071 C CA . GLU A 1 131 ? -15.593 4.017 -2.277 1.00 83.06 131 GLU A CA 1
ATOM 1072 C C . GLU A 1 131 ? -15.049 5.449 -2.366 1.00 83.06 131 GLU A C 1
ATOM 1074 O O . GLU A 1 131 ? -13.940 5.651 -2.848 1.00 83.06 131 GLU A O 1
ATOM 1079 N N . GLU A 1 132 ? -15.819 6.415 -1.870 1.00 82.94 132 GLU A N 1
ATOM 1080 C CA . GLU A 1 132 ? -15.512 7.842 -1.763 1.00 82.94 132 GLU A CA 1
ATOM 1081 C C . GLU A 1 132 ? -14.314 8.136 -0.852 1.00 82.94 132 GLU A C 1
ATOM 1083 O O . GLU A 1 132 ? -13.593 9.109 -1.055 1.00 82.94 132 GLU A O 1
ATOM 1088 N N . ASP A 1 133 ? -14.069 7.255 0.116 1.00 84.00 133 ASP A N 1
ATOM 1089 C CA . ASP A 1 133 ? -12.939 7.336 1.036 1.00 84.00 133 ASP A CA 1
ATOM 1090 C C . ASP A 1 133 ? -11.628 6.868 0.383 1.00 84.00 133 ASP A C 1
ATOM 1092 O O . ASP A 1 133 ? -10.538 7.119 0.905 1.00 84.00 133 ASP A O 1
ATOM 1096 N N . ARG A 1 134 ? -11.707 6.182 -0.765 1.00 83.94 134 ARG A N 1
ATOM 1097 C CA . ARG A 1 134 ? -10.551 5.601 -1.452 1.00 83.94 134 ARG A CA 1
ATOM 1098 C C . ARG A 1 134 ? -9.980 6.607 -2.436 1.00 83.94 134 ARG A C 1
ATOM 1100 O O . ARG A 1 134 ? -10.621 6.994 -3.411 1.00 83.94 134 ARG A O 1
ATOM 1107 N N . VAL A 1 135 ? -8.721 6.984 -2.244 1.00 72.38 135 VAL A N 1
ATOM 1108 C CA . VAL A 1 135 ? -8.031 7.839 -3.214 1.00 72.38 135 VAL A CA 1
ATOM 1109 C C . VAL A 1 135 ? -7.569 7.012 -4.414 1.00 72.38 135 VAL A C 1
ATOM 1111 O O . VAL A 1 135 ? -6.831 6.040 -4.246 1.00 72.38 135 VAL A O 1
ATOM 1114 N N . GLY A 1 136 ? -7.964 7.439 -5.619 1.00 53.88 136 GLY A N 1
ATOM 1115 C CA . GLY A 1 136 ? -7.509 6.862 -6.893 1.00 53.88 136 GLY A CA 1
ATOM 1116 C C . GLY A 1 136 ? -8.560 6.810 -8.009 1.00 53.88 136 GLY A C 1
ATOM 1117 O O . GLY A 1 136 ? -8.190 6.702 -9.174 1.00 53.88 136 GLY A O 1
ATOM 1118 N N . LYS A 1 137 ? -9.861 6.942 -7.703 1.00 47.00 137 LYS A N 1
ATOM 1119 C CA . LYS A 1 137 ? -10.928 6.857 -8.725 1.00 47.00 137 LYS A CA 1
ATOM 1120 C C . LYS A 1 137 ? -11.221 8.166 -9.476 1.00 47.00 137 LYS A C 1
ATOM 1122 O O . LYS A 1 137 ? -11.668 8.106 -10.620 1.00 47.00 137 LYS A O 1
ATOM 1127 N N . ASP A 1 138 ? -10.919 9.331 -8.899 1.00 41.47 138 ASP A N 1
ATOM 1128 C CA . ASP A 1 138 ? -11.392 10.626 -9.427 1.00 41.47 138 ASP A CA 1
ATOM 1129 C C . ASP A 1 138 ? -10.404 11.427 -10.294 1.00 41.47 138 ASP A C 1
ATOM 1131 O O . ASP A 1 138 ? -10.761 12.483 -10.813 1.00 41.47 138 ASP A O 1
ATOM 1135 N N . ILE A 1 139 ? -9.203 10.917 -10.591 1.00 45.38 139 ILE A N 1
ATOM 1136 C CA . ILE A 1 139 ? -8.277 11.614 -11.517 1.00 45.38 139 ILE A CA 1
ATOM 1137 C C . ILE A 1 139 ? -8.746 11.505 -12.993 1.00 45.38 139 ILE A C 1
ATOM 1139 O O . ILE A 1 139 ? -8.154 12.094 -13.889 1.00 45.38 139 ILE A O 1
ATOM 1143 N N . LYS A 1 140 ? -9.860 10.811 -13.281 1.00 39.31 140 LYS A N 1
ATOM 1144 C CA . LYS A 1 140 ? -10.443 10.709 -14.637 1.00 39.31 140 LYS A CA 1
ATOM 1145 C C . LYS A 1 140 ? -11.583 11.708 -14.929 1.00 39.31 140 LYS A C 1
ATOM 1147 O O . LYS A 1 140 ? -12.202 11.592 -15.982 1.00 39.31 140 LYS A O 1
ATOM 1152 N N . ARG A 1 141 ? -11.892 12.677 -14.050 1.00 36.25 141 ARG A N 1
ATOM 1153 C CA . ARG A 1 141 ? -13.011 13.635 -14.260 1.00 36.25 141 ARG A CA 1
ATOM 1154 C C . ARG A 1 141 ? -12.642 15.090 -14.564 1.00 36.25 141 ARG A C 1
ATOM 1156 O O . ARG A 1 141 ? -13.548 15.902 -14.711 1.00 36.25 141 ARG A O 1
ATOM 1163 N N . ALA A 1 142 ? -11.365 15.414 -14.728 1.00 32.84 142 ALA A N 1
ATOM 1164 C CA . ALA A 1 142 ? -10.944 16.738 -15.187 1.00 32.84 142 ALA A CA 1
ATOM 1165 C C . ALA A 1 142 ? -10.183 16.624 -16.517 1.00 32.84 142 ALA A C 1
ATOM 1167 O O . ALA A 1 142 ? -8.955 16.586 -16.537 1.00 32.84 142 ALA A O 1
ATOM 1168 N N . VAL A 1 143 ? -10.941 16.531 -17.614 1.00 35.53 143 VAL A N 1
ATOM 1169 C CA . VAL A 1 143 ? -10.516 16.903 -18.974 1.00 35.53 143 VAL A CA 1
ATOM 1170 C C . VAL A 1 143 ? -11.479 17.972 -19.458 1.00 35.53 143 VAL A C 1
ATOM 1172 O O . VAL A 1 143 ? -12.699 17.747 -19.289 1.00 35.53 143 VAL A O 1
#

Organism: NCBI:txid1796055

Sequence (143 aa):
MPNNNKNNRKNKSKGKKPIKANPKLLPPLPHQLLHLQTLSQEIHSLHSKKSSLPANHPVLNHSFDPDDIIKPIISTYFPIFFRLFDEKEEEHVKIWIAFNAALLKVWEWGDVETVQDDFWECVGEFFAVGEEDRVGKDIKRAV

Foldseek 3Di:
DDDDDDDDDPPPPVPPPPLPQPVPFAAADPLLLVLLQVLLVVLVVLLVVVVPDDPPDPCVDPPHDLCVVLVVVCVVNVVVQDVRDDPVPPLSVQLVVLSSVSSVCCSPPVPSVVSLVSSVVSVSVRHRDDPVSHPDDPPPPDD

Secondary structure (DSSP, 8-state):
----------------------TTPPPPPHHHHHHHHHHHHHHHHHHHHHHTS-TT-GGGSTT--THHHHHHHHHHHHHHHHHHS-TT-GGGHHHHHHHHHHHHHHHHH--HHHHHHHHHHHHHHHS---STTSTTSGGGS--